Protein AF-A0A972BS10-F1 (afdb_monomer_lite)

Sequence (156 aa):
MSGEKRFRTSLFGYKRQDVYEFIEKLSKDFEEQFKEKDDELALLRNQNQDLKKNLEELKSKLDTLESGRTHIANAIIKAEEQAKNIIEDAMREGEERKKELQRQINELKNKLKMLKNELYELRVEAINTIRRYESQLVELVEEENVDSEQEAAVTK

Radius of gyration: 65.03 Å; chains: 1; bounding box: 104×21×192 Å

Foldseek 3Di:
DDPDDQFDADPPGGDPVSVVVVVVVVVVVVVVVVVVVVVVVVVVVVVVVVVVVVVVVVVVVVVVVVVVVVVVVVVVVVVVVVVVVVVVVVVVVVVVVVVVVVVVVVVVVVVVVVVVVVVVVVVVVVVVVVVVVVVVVVVVVVVVVVVVVVVVVVVD

pLDDT: mean 89.22, std 14.38, range [40.75, 98.19]

Secondary structure (DSSP, 8-state):
---S-SS-EETTEE-HHHHHHHHHHHHHHHHHHHHHHHHHHHHHHHHHHHHHHHHHHHHHHHHHHHHHHHHHHHHHHHHHHHHHHHHHHHHHHHHHHHHHHHHHHHHHHHHHHHHHHHHHHHHHHHHHHHHHHHHHHHHHHHHHHHHHHHHHHHT-

Structure (mmCIF, N/CA/C/O backbone):
data_AF-A0A972BS10-F1
#
_entry.id   AF-A0A972BS10-F1
#
loop_
_atom_site.group_PDB
_atom_site.id
_atom_site.type_symbol
_atom_site.label_atom_id
_atom_site.label_alt_id
_atom_site.label_comp_id
_atom_site.label_asym_id
_atom_site.label_entity_id
_atom_site.label_seq_id
_atom_site.pdbx_PDB_ins_code
_atom_site.Cartn_x
_atom_site.Cartn_y
_atom_site.Cartn_z
_atom_site.occupancy
_atom_site.B_iso_or_equiv
_atom_site.auth_seq_id
_atom_site.auth_comp_id
_atom_site.auth_asym_id
_atom_site.auth_atom_id
_atom_site.pdbx_PDB_model_num
ATOM 1 N N . MET A 1 1 ? -32.207 16.568 68.792 1.00 44.72 1 MET A N 1
ATOM 2 C CA . MET A 1 1 ? -33.310 16.878 69.726 1.00 44.72 1 MET A CA 1
ATOM 3 C C . MET A 1 1 ? -33.806 15.595 70.366 1.00 44.72 1 MET A C 1
ATOM 5 O O . MET A 1 1 ? -33.876 14.603 69.659 1.00 44.72 1 MET A O 1
ATOM 9 N N . SER A 1 2 ? -34.180 15.660 71.647 1.00 48.50 2 SER A N 1
ATOM 10 C CA . SER A 1 2 ? -35.416 15.082 72.212 1.00 48.50 2 SER A CA 1
ATOM 11 C C . SER A 1 2 ? -35.195 14.304 73.512 1.00 48.50 2 SER A C 1
ATOM 13 O O . SER A 1 2 ? -35.078 13.083 73.512 1.00 48.50 2 SER A O 1
ATOM 15 N N . GLY A 1 3 ? -35.245 15.033 74.629 1.00 48.53 3 GLY A N 1
ATOM 16 C CA . GLY A 1 3 ? -35.710 14.512 75.917 1.00 48.53 3 GLY A CA 1
ATOM 17 C C . GLY A 1 3 ? -37.242 14.557 76.039 1.00 48.53 3 GLY A C 1
ATOM 18 O O . GLY A 1 3 ? -37.767 14.674 77.140 1.00 48.53 3 GLY A O 1
ATOM 19 N N . GLU A 1 4 ? -37.973 14.525 74.920 1.00 55.47 4 GLU A N 1
ATOM 20 C CA . GLU A 1 4 ? -39.436 14.485 74.920 1.00 55.47 4 GLU A CA 1
ATOM 21 C C . GLU A 1 4 ? -39.908 13.043 75.106 1.00 55.47 4 GLU A C 1
ATOM 23 O O . GLU A 1 4 ? -39.489 12.136 74.383 1.00 55.47 4 GLU A O 1
ATOM 28 N N . LYS A 1 5 ? -40.781 12.822 76.097 1.00 57.25 5 LYS A N 1
ATOM 29 C CA . LYS A 1 5 ? -41.397 11.517 76.358 1.00 57.25 5 LYS A CA 1
ATOM 30 C C . LYS A 1 5 ? -42.196 11.076 75.125 1.00 57.25 5 LYS A C 1
ATOM 32 O O . LYS A 1 5 ? -43.319 11.521 74.926 1.00 57.25 5 LYS A O 1
ATOM 37 N N . ARG A 1 6 ? -41.618 10.170 74.330 1.00 66.69 6 ARG A N 1
ATOM 38 C CA . ARG A 1 6 ? -42.216 9.575 73.115 1.00 66.69 6 ARG A CA 1
ATOM 39 C C . ARG A 1 6 ? -43.504 8.784 73.388 1.00 66.69 6 ARG A C 1
ATOM 41 O O . ARG A 1 6 ? -44.274 8.549 72.469 1.00 66.69 6 ARG A O 1
ATOM 48 N N . PHE A 1 7 ? -43.731 8.389 74.641 1.00 74.44 7 PHE A N 1
ATOM 49 C CA . PHE A 1 7 ? -44.842 7.539 75.062 1.00 74.44 7 PHE A CA 1
ATOM 50 C C . PHE A 1 7 ? -45.475 8.086 76.345 1.00 74.44 7 PHE A C 1
ATOM 52 O O . PHE A 1 7 ? -44.757 8.462 77.280 1.00 74.44 7 PHE A O 1
ATOM 59 N N . ARG A 1 8 ? -46.810 8.092 76.437 1.00 78.94 8 ARG A N 1
ATOM 60 C CA . ARG A 1 8 ? -47.512 8.400 77.696 1.00 78.94 8 ARG A CA 1
ATOM 61 C C . ARG A 1 8 ? -47.283 7.272 78.710 1.00 78.94 8 ARG A C 1
ATOM 63 O O . ARG A 1 8 ? -47.194 6.108 78.334 1.00 78.94 8 ARG A O 1
ATOM 70 N N . THR A 1 9 ? -47.200 7.597 79.999 1.00 72.94 9 THR A N 1
ATOM 71 C CA . THR A 1 9 ? -47.037 6.620 81.098 1.00 72.94 9 THR A CA 1
ATOM 72 C C . THR A 1 9 ? -48.390 6.201 81.690 1.00 72.94 9 THR A C 1
ATOM 74 O O . THR A 1 9 ? -49.268 7.036 81.883 1.00 72.94 9 THR A O 1
ATOM 77 N N . SER A 1 10 ? -48.542 4.910 81.980 1.00 73.31 10 SER A N 1
ATOM 78 C CA . SER A 1 10 ? -49.644 4.251 82.696 1.00 73.31 10 SER A CA 1
ATOM 79 C C . SER A 1 10 ? -49.183 3.838 84.108 1.00 73.31 10 SER A C 1
ATOM 81 O O . SER A 1 10 ? -47.989 3.895 84.398 1.00 73.31 10 SER A O 1
ATOM 83 N N . LEU A 1 11 ? -50.103 3.381 84.974 1.00 64.75 11 LEU A N 1
ATOM 84 C CA . LEU A 1 11 ? -49.825 2.884 86.341 1.00 64.75 11 LEU A CA 1
ATOM 85 C C . LEU A 1 11 ? -48.719 1.806 86.392 1.00 64.75 11 LEU A C 1
ATOM 87 O O . LEU A 1 11 ? -48.071 1.654 87.420 1.00 64.75 11 LEU A O 1
ATOM 91 N N . PHE A 1 12 ? -48.464 1.115 85.275 1.00 70.94 12 PHE A N 1
ATOM 92 C CA . PHE A 1 12 ? -47.349 0.184 85.089 1.00 70.94 12 PHE A CA 1
ATOM 93 C C . PHE A 1 12 ? -46.703 0.356 83.697 1.00 70.94 12 PHE A C 1
ATOM 95 O O . PHE A 1 12 ? -46.978 -0.409 82.776 1.00 70.94 12 PHE A O 1
ATOM 102 N N . GLY A 1 13 ? -45.843 1.366 83.524 1.00 79.44 13 GLY A N 1
ATOM 103 C CA . GLY A 1 13 ? -45.003 1.523 82.321 1.00 79.44 13 GLY A CA 1
ATOM 104 C C . GLY A 1 13 ? -45.613 2.382 81.205 1.00 79.44 13 GLY A C 1
ATOM 105 O O . GLY A 1 13 ? -46.388 3.294 81.475 1.00 79.44 13 GLY A O 1
ATOM 106 N N . TYR A 1 14 ? -45.232 2.152 79.945 1.00 83.69 14 TYR A N 1
ATOM 107 C CA . TYR A 1 14 ? -45.708 2.948 78.802 1.00 83.69 14 TYR A CA 1
ATOM 108 C C . TYR A 1 14 ? -47.103 2.530 78.325 1.00 83.69 14 TYR A C 1
ATOM 110 O O . TYR A 1 14 ? -47.498 1.366 78.409 1.00 83.69 14 TYR A O 1
ATOM 118 N N . LYS A 1 15 ? -47.866 3.488 77.793 1.00 82.81 15 LYS A N 1
ATOM 119 C CA . LYS A 1 15 ? -49.197 3.251 77.242 1.00 82.81 15 LYS A CA 1
ATOM 120 C C . LYS A 1 15 ? -49.069 2.396 75.983 1.00 82.81 15 LYS A C 1
ATOM 122 O O . LYS A 1 15 ? -48.534 2.835 74.972 1.00 82.81 15 LYS A O 1
ATOM 127 N N . ARG A 1 16 ? -49.609 1.178 76.054 1.00 83.81 16 ARG A N 1
ATOM 128 C CA . ARG A 1 16 ? -49.524 0.147 75.009 1.00 83.81 16 ARG A CA 1
ATOM 129 C C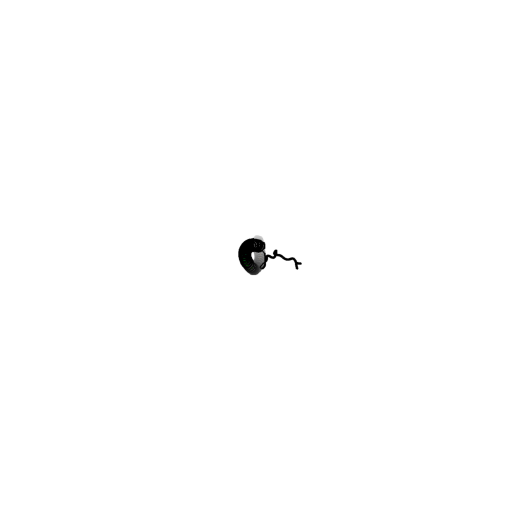 . ARG A 1 16 ? -49.892 0.657 73.608 1.00 83.81 16 ARG A C 1
ATOM 131 O O . ARG A 1 16 ? -49.243 0.283 72.645 1.00 83.81 16 ARG A O 1
ATOM 138 N N . GLN A 1 17 ? -50.898 1.525 73.510 1.00 85.75 17 GLN A N 1
ATOM 139 C CA . GLN A 1 17 ? -51.350 2.097 72.240 1.00 85.75 17 GLN A CA 1
ATOM 140 C C . GLN A 1 17 ? -50.307 3.018 71.590 1.00 85.75 17 GLN A C 1
ATOM 142 O O . GLN A 1 17 ? -50.038 2.869 70.408 1.00 85.75 17 GLN A O 1
ATOM 147 N N . ASP A 1 18 ? -49.646 3.879 72.371 1.00 84.12 18 ASP A N 1
ATOM 148 C CA . ASP A 1 18 ? -48.595 4.774 71.863 1.00 84.12 18 ASP A CA 1
ATOM 149 C C . ASP A 1 18 ? -47.373 3.968 71.377 1.00 84.12 18 ASP A C 1
ATOM 151 O O . ASP A 1 18 ? -46.699 4.346 70.422 1.00 84.12 18 ASP A O 1
ATOM 155 N N . VAL A 1 19 ? -47.093 2.832 72.028 1.00 87.69 19 VAL A N 1
ATOM 156 C CA . VAL A 1 19 ? -46.033 1.902 71.610 1.00 87.69 19 VAL A CA 1
ATOM 157 C C . VAL A 1 19 ? -46.409 1.188 70.310 1.00 87.69 19 VAL A C 1
ATOM 159 O O . VAL A 1 19 ? -45.566 1.085 69.425 1.00 87.69 19 VAL A O 1
ATOM 162 N N . TYR A 1 20 ? -47.659 0.735 70.161 1.00 87.88 20 TYR A N 1
ATOM 163 C CA . TYR A 1 20 ? -48.132 0.133 68.909 1.00 87.88 20 TYR A CA 1
ATOM 164 C C . TYR A 1 20 ? -48.084 1.118 67.740 1.00 87.88 20 TYR A C 1
ATOM 166 O O . TYR A 1 20 ? -47.515 0.776 66.710 1.00 87.88 20 TYR A O 1
ATOM 174 N N . GLU A 1 21 ? -48.594 2.340 67.913 1.00 88.81 21 GLU A N 1
ATOM 175 C CA . GLU A 1 21 ? -48.567 3.381 66.873 1.00 88.81 21 GLU A CA 1
ATOM 176 C C . GLU A 1 21 ? -47.129 3.724 66.451 1.00 88.81 21 GLU A C 1
ATOM 178 O O . GLU A 1 21 ? -46.844 3.926 65.272 1.00 88.81 21 GLU A O 1
ATOM 183 N N . PHE A 1 22 ? -46.191 3.747 67.403 1.00 89.31 22 PHE A N 1
ATOM 184 C CA . PHE A 1 22 ? -44.779 3.956 67.099 1.00 89.31 22 PHE A CA 1
ATOM 185 C C . PHE A 1 22 ? -44.156 2.785 66.335 1.00 89.31 22 PHE A C 1
ATOM 187 O O . PHE A 1 22 ? -43.431 3.022 65.374 1.00 89.31 22 PHE A O 1
ATOM 194 N N . ILE A 1 23 ? -44.425 1.540 66.744 1.00 91.38 23 ILE A N 1
ATOM 195 C CA . ILE A 1 23 ? -43.921 0.347 66.047 1.00 91.38 23 ILE A CA 1
ATOM 196 C C . ILE A 1 23 ? -44.491 0.279 64.628 1.00 91.38 23 ILE A C 1
ATOM 198 O O . ILE A 1 23 ? -43.756 -0.034 63.695 1.00 91.38 23 ILE A O 1
ATOM 202 N N . GLU A 1 24 ? -45.772 0.600 64.453 1.00 92.62 24 GLU A N 1
ATOM 203 C CA . GLU A 1 24 ? -46.430 0.628 63.147 1.00 92.62 24 GLU A CA 1
ATOM 204 C C . GLU A 1 24 ? -45.817 1.702 62.245 1.00 92.62 24 GLU A C 1
ATOM 206 O O . GLU A 1 24 ? -45.415 1.406 61.121 1.00 92.62 24 GLU A O 1
ATOM 211 N N . LYS A 1 25 ? -45.645 2.925 62.761 1.00 93.25 25 LYS A N 1
ATOM 212 C CA . LYS A 1 25 ? -44.979 4.002 62.023 1.00 93.25 25 LYS A CA 1
ATOM 213 C C . LYS A 1 25 ? -43.541 3.636 61.655 1.00 93.25 25 LYS A C 1
ATOM 215 O O . LYS A 1 25 ? -43.149 3.814 60.512 1.00 93.25 25 LYS A O 1
ATOM 220 N N . LEU A 1 26 ? -42.779 3.089 62.599 1.00 92.94 26 LEU A N 1
ATOM 221 C CA . LEU A 1 26 ? -41.398 2.674 62.367 1.00 92.94 26 LEU A CA 1
ATOM 222 C C . LEU A 1 26 ? -41.306 1.555 61.320 1.00 92.94 26 LEU A C 1
ATOM 224 O O . LEU A 1 26 ? -40.411 1.577 60.482 1.00 92.94 26 LEU A O 1
ATOM 228 N N . SER A 1 27 ? -42.233 0.595 61.348 1.00 93.94 27 SER A N 1
ATOM 229 C CA . SER A 1 27 ? -42.291 -0.485 60.355 1.00 93.94 27 SER A CA 1
ATOM 230 C C . SER A 1 27 ? -42.585 0.071 58.965 1.00 93.94 27 SER A C 1
ATOM 232 O O . SER A 1 27 ? -41.908 -0.294 58.010 1.00 93.94 27 SER A O 1
ATOM 234 N N . LYS A 1 28 ? -43.524 1.0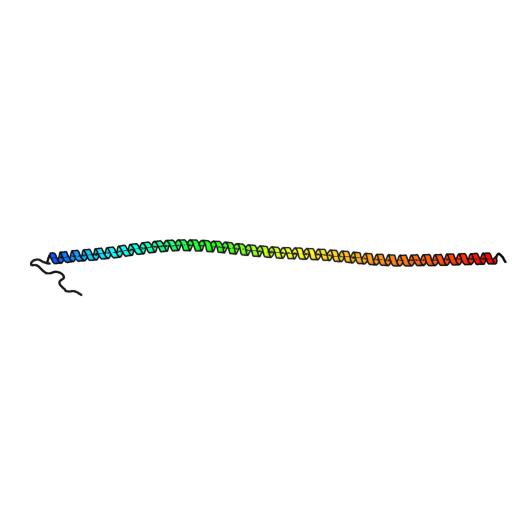18 58.869 1.00 95.62 28 LYS A N 1
ATOM 235 C CA . LYS A 1 28 ? -43.859 1.688 57.613 1.00 95.62 28 LYS A CA 1
ATOM 236 C C . LYS A 1 28 ? -42.697 2.527 57.068 1.00 95.62 28 LYS A C 1
ATOM 238 O O . LYS A 1 28 ? -42.400 2.437 55.883 1.00 95.62 28 LYS A O 1
ATOM 243 N N . ASP A 1 29 ? -42.017 3.284 57.930 1.00 95.50 29 ASP A N 1
ATOM 244 C CA . ASP A 1 29 ? -40.842 4.079 57.550 1.00 95.50 29 ASP A CA 1
ATOM 245 C C . ASP A 1 29 ? -39.713 3.166 57.021 1.00 95.50 29 ASP A C 1
ATOM 247 O O . ASP A 1 29 ? -39.047 3.499 56.041 1.00 95.50 29 ASP A O 1
ATOM 251 N N . PHE A 1 30 ? -39.508 1.987 57.627 1.00 96.25 30 PHE A N 1
ATOM 252 C CA . PHE A 1 30 ? -38.540 1.007 57.126 1.00 96.25 30 PHE A CA 1
ATOM 253 C C . PHE A 1 30 ? -38.970 0.359 55.809 1.00 96.25 30 PHE A C 1
ATOM 255 O O . PHE A 1 30 ? -38.131 0.203 54.927 1.00 96.25 30 PHE A O 1
ATOM 262 N N . GLU A 1 31 ? -40.243 -0.010 55.649 1.00 96.31 31 GLU A N 1
ATOM 263 C CA . GLU A 1 31 ? -40.762 -0.541 54.380 1.00 96.31 31 GLU A CA 1
ATOM 264 C C . GLU A 1 31 ? -40.574 0.456 53.231 1.00 96.31 31 GLU A C 1
ATOM 266 O O . GLU A 1 31 ? -40.162 0.066 52.138 1.00 96.31 31 GLU A O 1
ATOM 271 N N . GLU A 1 32 ? -40.818 1.743 53.484 1.00 96.75 32 GLU A N 1
ATOM 272 C CA . GLU A 1 32 ? -40.609 2.807 52.502 1.00 96.75 32 GLU A CA 1
ATOM 273 C C . GLU A 1 32 ? -39.123 2.953 52.144 1.00 96.75 32 GLU A C 1
ATOM 275 O O . GLU A 1 32 ? -38.777 2.939 50.963 1.00 96.75 32 GLU A O 1
ATOM 280 N N . GLN A 1 33 ? -38.227 2.957 53.138 1.00 96.69 33 GLN A N 1
ATOM 281 C CA . GLN A 1 33 ? -36.778 2.979 52.897 1.00 96.69 33 GLN A CA 1
ATOM 282 C C . GLN A 1 33 ? -36.278 1.749 52.131 1.00 96.69 33 GLN A C 1
ATOM 284 O O . GLN A 1 33 ? -35.431 1.881 51.247 1.00 96.69 33 GLN A O 1
ATOM 289 N N . PHE A 1 34 ? -36.774 0.550 52.453 1.00 96.75 34 PHE A N 1
ATOM 290 C CA . PHE A 1 34 ? -36.412 -0.663 51.718 1.00 96.75 34 PHE A CA 1
ATOM 291 C C . PHE A 1 34 ? -36.851 -0.569 50.262 1.00 96.75 34 PHE A C 1
ATOM 293 O O . PHE A 1 34 ? -36.057 -0.863 49.371 1.00 96.75 34 PHE A O 1
ATOM 300 N N . LYS A 1 35 ? -38.070 -0.085 50.018 1.00 97.31 35 LYS A N 1
ATOM 301 C CA . LYS A 1 35 ? -38.590 0.088 48.665 1.00 97.31 35 LYS A CA 1
ATOM 302 C C . LYS A 1 35 ? -37.777 1.100 47.857 1.00 97.31 35 LYS A C 1
ATOM 304 O O . LYS A 1 35 ? -37.389 0.795 46.735 1.00 97.31 35 LYS A O 1
ATOM 309 N N . GLU A 1 36 ? -37.456 2.260 48.431 1.00 97.56 36 GLU A N 1
ATOM 310 C CA . GLU A 1 36 ? -36.597 3.257 47.774 1.00 97.56 36 GLU A CA 1
ATOM 311 C C . GLU A 1 36 ? -35.225 2.676 47.411 1.00 97.56 36 GLU A C 1
ATOM 313 O O . GLU A 1 36 ? -34.704 2.916 46.319 1.00 97.56 36 GLU A O 1
ATOM 318 N N . LYS A 1 37 ? -34.638 1.884 48.315 1.00 97.44 37 LYS A N 1
ATOM 319 C CA . LYS A 1 37 ? -33.341 1.240 48.085 1.00 97.44 37 LYS A CA 1
ATOM 320 C C . LYS A 1 37 ? -33.410 0.149 47.024 1.00 97.44 37 LYS A C 1
ATOM 322 O O . LYS A 1 37 ? -32.470 0.037 46.239 1.00 97.44 37 LYS A O 1
ATOM 327 N N . ASP A 1 38 ? -34.490 -0.623 46.975 1.00 97.81 38 ASP A N 1
ATOM 328 C CA . ASP A 1 38 ? -34.713 -1.632 45.938 1.00 97.81 38 ASP A CA 1
ATOM 329 C C . ASP A 1 38 ? -34.899 -0.993 44.555 1.00 97.81 38 ASP A C 1
ATOM 331 O O . ASP A 1 38 ? -34.309 -1.467 43.578 1.00 97.81 38 ASP A O 1
ATOM 335 N N . ASP A 1 39 ? -35.631 0.121 44.474 1.00 97.75 39 ASP A N 1
ATOM 336 C CA . ASP A 1 39 ? -35.806 0.893 43.241 1.00 97.75 39 ASP A CA 1
ATOM 337 C C . ASP A 1 39 ? -34.464 1.491 42.763 1.00 97.75 39 ASP A C 1
ATOM 339 O O . ASP A 1 39 ? -34.110 1.385 41.582 1.00 97.75 39 ASP A O 1
ATOM 343 N N . GLU A 1 40 ? -33.662 2.046 43.681 1.00 97.94 40 GLU A N 1
ATOM 344 C CA . GLU A 1 40 ? -32.304 2.535 43.396 1.00 97.94 40 GLU A CA 1
ATOM 345 C C . GLU A 1 40 ? -31.391 1.399 42.896 1.00 97.94 40 GLU A C 1
ATOM 347 O O . GLU A 1 40 ? -30.684 1.545 41.894 1.00 97.94 40 GLU A O 1
ATOM 352 N N . LEU A 1 41 ? -31.442 0.230 43.543 1.00 97.88 41 LEU A N 1
ATOM 353 C CA . LEU A 1 41 ? -30.700 -0.968 43.137 1.00 97.88 41 LEU A CA 1
ATOM 354 C C . LEU A 1 41 ? -31.094 -1.446 41.740 1.00 97.88 41 LEU A C 1
ATOM 356 O O . LEU A 1 41 ? -30.222 -1.839 40.959 1.00 97.88 41 LEU A O 1
ATOM 360 N N . ALA A 1 42 ? -32.387 -1.434 41.415 1.00 97.88 42 ALA A N 1
ATOM 361 C CA . ALA A 1 42 ? -32.879 -1.806 40.095 1.00 97.88 42 ALA A CA 1
ATOM 362 C C . ALA A 1 42 ? -32.368 -0.837 39.017 1.00 97.88 42 ALA A C 1
ATOM 364 O O . ALA A 1 42 ? -31.855 -1.280 37.985 1.00 97.88 42 ALA A O 1
ATOM 365 N N . LEU A 1 43 ? -32.419 0.472 39.282 1.00 98.19 43 LEU A N 1
ATOM 366 C CA . LEU A 1 43 ? -31.897 1.493 38.374 1.00 98.19 43 LEU A CA 1
ATOM 367 C C . LEU A 1 43 ? -30.393 1.318 38.128 1.00 98.19 43 LEU A C 1
ATOM 369 O O . LEU A 1 43 ? -29.954 1.283 36.977 1.00 98.19 43 LEU A O 1
ATOM 373 N N . LEU A 1 44 ? -29.609 1.157 39.197 1.00 97.94 44 LEU A N 1
ATOM 374 C CA . LEU A 1 44 ? -28.160 0.970 39.102 1.00 97.94 44 LEU A CA 1
ATOM 375 C C . LEU A 1 44 ? -27.794 -0.311 38.347 1.00 97.94 44 LEU A C 1
ATOM 377 O O . LEU A 1 44 ? -26.838 -0.316 37.571 1.00 97.94 44 LEU A O 1
ATOM 381 N N . ARG A 1 45 ? -28.554 -1.399 38.530 1.00 98.00 45 ARG A N 1
ATOM 382 C CA . ARG A 1 45 ? -28.356 -2.646 37.773 1.00 98.00 45 ARG A CA 1
ATOM 383 C C . ARG A 1 45 ? -28.585 -2.444 36.279 1.00 98.00 45 ARG A C 1
ATOM 385 O O . ARG A 1 45 ? -27.744 -2.889 35.497 1.00 98.00 45 ARG A O 1
ATOM 392 N N . ASN A 1 46 ? -29.652 -1.743 35.899 1.00 97.81 46 ASN A N 1
ATOM 393 C CA . ASN A 1 46 ? -29.940 -1.437 34.496 1.00 97.81 46 ASN A CA 1
ATOM 394 C C . ASN A 1 46 ? -28.834 -0.569 33.881 1.00 97.81 46 ASN A C 1
ATOM 396 O O . ASN A 1 46 ? -28.268 -0.927 32.852 1.00 97.81 46 ASN A O 1
ATOM 400 N N . GLN A 1 47 ? -28.426 0.502 34.569 1.00 98.06 47 GLN A N 1
ATOM 401 C CA . GLN A 1 47 ? -27.316 1.350 34.119 1.00 98.06 47 GLN A CA 1
ATOM 402 C C . GLN A 1 47 ? -26.009 0.561 33.965 1.00 98.06 47 GLN A C 1
ATOM 404 O O . GLN A 1 47 ? -25.265 0.761 33.007 1.00 98.06 47 GLN A O 1
ATOM 409 N N . ASN A 1 48 ? -25.718 -0.362 34.886 1.00 97.75 48 ASN A N 1
ATOM 410 C CA . ASN A 1 48 ? -24.525 -1.202 34.806 1.00 97.75 48 ASN A CA 1
ATOM 411 C C . ASN A 1 48 ? -24.566 -2.142 33.591 1.00 97.75 48 ASN A C 1
ATOM 413 O O . ASN A 1 48 ? -23.540 -2.347 32.941 1.00 97.75 48 ASN A O 1
ATOM 417 N N . GLN A 1 49 ? -25.737 -2.699 33.271 1.00 98.12 49 GLN A N 1
ATOM 418 C CA . GLN A 1 49 ? -25.926 -3.520 32.075 1.00 98.12 49 GLN A CA 1
ATOM 419 C C . GLN A 1 49 ? -25.732 -2.705 30.792 1.00 98.12 49 GLN A C 1
ATOM 421 O O . GLN A 1 49 ? -24.974 -3.133 29.920 1.00 98.12 49 GLN A O 1
ATOM 426 N N . ASP A 1 50 ? -26.324 -1.514 30.706 1.00 98.06 50 ASP A N 1
ATOM 427 C CA . ASP A 1 50 ? -26.172 -0.631 29.545 1.00 98.06 50 ASP A CA 1
ATOM 428 C C . ASP A 1 50 ? -24.713 -0.205 29.342 1.00 98.06 50 ASP A C 1
ATOM 430 O O . ASP A 1 50 ? -24.186 -0.250 28.229 1.00 98.06 50 ASP A O 1
ATOM 434 N N . LEU A 1 51 ? -24.015 0.147 30.428 1.00 98.06 51 LEU A N 1
ATOM 435 C CA . LEU A 1 51 ? -22.595 0.494 30.380 1.00 98.06 51 LEU A CA 1
ATOM 436 C C . LEU A 1 51 ? -21.730 -0.674 29.901 1.00 98.06 51 LEU A C 1
ATOM 438 O O . LEU A 1 51 ? -20.818 -0.462 29.102 1.00 98.06 51 LEU A O 1
ATOM 442 N N . LYS A 1 52 ? -22.013 -1.903 30.347 1.00 98.12 52 LYS A N 1
ATOM 443 C CA . LYS A 1 52 ? -21.301 -3.101 29.875 1.00 98.12 52 LYS A CA 1
ATOM 444 C C . LYS A 1 52 ? -21.510 -3.326 28.384 1.00 98.12 52 LYS A C 1
ATOM 446 O O . LYS A 1 52 ? -20.531 -3.536 27.673 1.00 98.12 52 LYS A O 1
ATOM 451 N N . LYS A 1 53 ? -22.751 -3.205 27.910 1.00 98.06 53 LYS A N 1
ATOM 452 C CA . LYS A 1 53 ? -23.072 -3.335 26.486 1.00 98.06 53 LYS A CA 1
ATOM 453 C C . LYS A 1 53 ? -22.341 -2.283 25.648 1.00 98.06 53 LYS A C 1
ATOM 455 O O . LYS A 1 53 ? -21.686 -2.623 24.668 1.00 98.06 53 LYS A O 1
ATOM 460 N N . ASN A 1 54 ? -22.378 -1.020 26.070 1.00 98.12 54 ASN A N 1
ATOM 461 C CA . ASN A 1 54 ? -21.674 0.064 25.381 1.00 98.12 54 ASN A CA 1
ATOM 462 C C . ASN A 1 54 ? -20.157 -0.165 25.347 1.00 98.12 54 ASN A C 1
ATOM 464 O O . ASN A 1 54 ? -19.503 0.120 24.346 1.00 98.12 54 ASN A O 1
ATOM 468 N N . LEU A 1 55 ? -19.589 -0.692 26.433 1.00 98.19 55 LEU A N 1
ATOM 469 C CA . LEU A 1 55 ? -18.169 -1.011 26.519 1.00 98.19 55 LEU A CA 1
ATOM 470 C C . LEU A 1 55 ? -17.789 -2.134 25.543 1.00 98.19 55 LEU A C 1
ATOM 472 O O . LEU A 1 55 ? -16.775 -2.019 24.857 1.00 98.19 55 LEU A O 1
ATOM 476 N N . GLU A 1 56 ? -18.597 -3.189 25.444 1.00 97.94 56 GLU A N 1
ATOM 477 C CA . GLU A 1 56 ? -18.394 -4.270 24.471 1.00 97.94 56 GLU A CA 1
ATOM 478 C C . GLU A 1 56 ? -18.496 -3.768 23.024 1.00 97.94 56 GLU A C 1
ATOM 480 O O . GLU A 1 56 ? -17.621 -4.067 22.209 1.00 97.94 56 GLU A O 1
ATOM 485 N N . GLU A 1 57 ? -19.493 -2.937 22.711 1.00 98.12 57 GLU A N 1
ATOM 486 C CA . GLU A 1 57 ? -19.627 -2.325 21.384 1.00 98.12 57 GLU A CA 1
ATOM 487 C C . GLU A 1 57 ? -18.426 -1.437 21.030 1.00 98.12 57 GLU A C 1
ATOM 489 O O . GLU A 1 57 ? -17.920 -1.487 19.907 1.00 98.12 57 GLU A O 1
ATOM 494 N N . LEU A 1 58 ? -17.947 -0.626 21.978 1.00 98.00 58 LEU A N 1
ATOM 495 C CA . LEU A 1 58 ? -16.780 0.234 21.776 1.00 98.00 58 LEU A CA 1
ATOM 496 C C . LEU A 1 58 ? -15.497 -0.575 21.581 1.00 98.00 58 LEU A C 1
ATOM 498 O O . LEU A 1 58 ? -14.703 -0.228 20.708 1.00 98.00 58 LEU A O 1
ATOM 502 N N . LYS A 1 59 ? -15.310 -1.662 22.337 1.00 98.12 59 LYS A N 1
ATOM 503 C CA . LYS A 1 59 ? -14.184 -2.586 22.136 1.00 98.12 59 LYS A CA 1
ATOM 504 C C . LYS A 1 59 ? -14.220 -3.215 20.750 1.00 98.12 59 LYS A C 1
ATOM 506 O O . LYS A 1 59 ? -13.226 -3.156 20.041 1.00 98.12 59 LYS A O 1
ATOM 511 N N . SER A 1 60 ? -15.378 -3.718 20.324 1.00 97.94 60 SER A N 1
ATOM 512 C CA . SER A 1 60 ? -15.527 -4.291 18.984 1.00 97.94 60 SER A CA 1
ATOM 513 C C . SER A 1 60 ? -15.201 -3.270 17.887 1.00 97.94 60 SER A C 1
ATOM 515 O O . SER A 1 60 ? -14.460 -3.576 16.953 1.00 97.94 60 SER A O 1
ATOM 517 N N . LYS A 1 61 ? -15.682 -2.026 18.019 1.00 97.88 61 LYS A N 1
ATOM 518 C CA . LYS A 1 61 ? -15.340 -0.943 17.084 1.00 97.88 61 LYS A CA 1
ATOM 519 C C . LYS A 1 61 ? -13.840 -0.644 17.079 1.00 97.88 61 LYS A C 1
ATOM 521 O O . LYS A 1 61 ? -13.271 -0.477 16.001 1.00 97.88 61 LYS A O 1
ATOM 526 N N . LEU A 1 62 ? -13.200 -0.600 18.246 1.00 97.62 62 LEU A N 1
ATOM 527 C CA . LEU A 1 62 ? -11.758 -0.381 18.352 1.00 97.62 62 LEU A CA 1
ATOM 528 C C . LEU A 1 62 ? -10.974 -1.483 17.629 1.00 97.62 62 LEU A C 1
ATOM 530 O O . LEU A 1 62 ? -10.142 -1.162 16.785 1.00 97.62 62 LEU A O 1
ATOM 534 N N . ASP A 1 63 ? -11.313 -2.750 17.862 1.00 97.31 63 ASP A N 1
ATOM 535 C CA . ASP A 1 63 ? -10.652 -3.890 17.216 1.00 97.31 63 ASP A CA 1
ATOM 536 C C . ASP A 1 63 ? -10.783 -3.821 15.685 1.00 97.31 63 ASP A C 1
ATOM 538 O O . ASP A 1 63 ? -9.814 -4.034 14.949 1.00 97.31 63 ASP A O 1
ATOM 542 N N . THR A 1 64 ? -11.967 -3.456 15.174 1.00 97.06 64 THR A N 1
ATOM 543 C CA . THR A 1 64 ? -12.167 -3.282 13.723 1.00 97.06 64 THR A CA 1
ATOM 544 C C . THR A 1 64 ? -11.342 -2.129 13.150 1.00 97.06 64 THR A C 1
ATOM 546 O O . THR A 1 64 ? -10.790 -2.255 12.054 1.00 97.06 64 THR A O 1
ATOM 549 N N . LEU A 1 65 ? -11.209 -1.021 13.886 1.00 96.88 65 LEU A N 1
ATOM 550 C CA . LEU A 1 65 ? -10.392 0.122 13.478 1.00 96.88 65 LEU A CA 1
ATOM 551 C C . LEU A 1 65 ? -8.900 -0.221 13.484 1.00 96.88 65 LEU A C 1
ATOM 553 O O . LEU A 1 65 ? -8.187 0.142 12.549 1.00 96.88 65 LEU A O 1
ATOM 557 N N . GLU A 1 66 ? -8.419 -0.939 14.498 1.00 96.69 66 GLU A N 1
ATOM 558 C CA . GLU A 1 66 ? -7.024 -1.378 14.587 1.00 96.69 66 GLU A CA 1
ATOM 559 C C . GLU A 1 66 ? -6.664 -2.382 13.484 1.00 96.69 66 GLU A C 1
ATOM 561 O O . GLU A 1 66 ? -5.615 -2.256 12.837 1.00 96.69 66 GLU A O 1
ATOM 566 N N . SER A 1 67 ? -7.564 -3.326 13.200 1.00 96.06 67 SER A N 1
ATOM 567 C CA . SER A 1 67 ? -7.430 -4.245 12.067 1.00 96.06 67 SER A CA 1
ATOM 568 C C . SER A 1 67 ? -7.381 -3.482 10.736 1.00 96.06 67 SER A C 1
ATOM 570 O O . SER A 1 67 ? -6.449 -3.663 9.945 1.00 96.06 67 SER A O 1
ATOM 572 N N . GLY A 1 68 ? -8.314 -2.546 10.526 1.00 95.94 68 GLY A N 1
ATOM 573 C CA . GLY A 1 68 ? -8.351 -1.698 9.335 1.00 95.94 68 GLY A CA 1
ATOM 574 C C . GLY A 1 68 ? -7.080 -0.865 9.164 1.00 95.94 68 GLY A C 1
ATOM 575 O O . GLY A 1 68 ? -6.506 -0.822 8.075 1.00 95.94 68 GLY A O 1
ATOM 576 N N . ARG A 1 69 ? -6.572 -0.270 10.248 1.00 96.38 69 ARG A N 1
ATOM 577 C CA . ARG A 1 69 ? -5.314 0.488 10.245 1.00 96.38 69 ARG A CA 1
ATOM 578 C C . ARG A 1 69 ? -4.131 -0.383 9.825 1.00 96.38 69 ARG A C 1
ATOM 580 O O . ARG A 1 69 ? -3.317 0.053 9.014 1.00 96.38 69 ARG A O 1
ATOM 587 N N . THR A 1 70 ? -4.053 -1.610 10.336 1.00 96.44 70 THR A N 1
ATOM 588 C CA . THR A 1 70 ? -3.000 -2.570 9.970 1.00 96.44 70 THR A CA 1
ATOM 589 C C . THR A 1 70 ? -3.064 -2.938 8.488 1.00 96.44 70 THR A C 1
ATOM 591 O O . THR A 1 70 ? -2.042 -2.963 7.804 1.00 96.44 70 THR A O 1
ATOM 594 N N . HIS A 1 71 ? -4.263 -3.184 7.957 1.00 96.94 71 HIS A N 1
ATOM 595 C CA . HIS A 1 71 ? -4.449 -3.472 6.535 1.00 96.94 71 HIS A CA 1
ATOM 596 C C . HIS A 1 71 ? -4.059 -2.300 5.636 1.00 96.94 71 HIS A C 1
ATOM 598 O O . HIS A 1 71 ? -3.355 -2.509 4.648 1.00 96.94 71 HIS A O 1
ATOM 604 N N . ILE A 1 72 ? -4.451 -1.077 5.999 1.00 96.25 72 ILE A N 1
ATOM 605 C CA . ILE A 1 72 ? -4.074 0.134 5.261 1.00 96.25 72 ILE A CA 1
ATOM 606 C C . ILE A 1 72 ? -2.555 0.318 5.279 1.00 96.25 72 ILE A C 1
ATOM 608 O O . ILE A 1 72 ? -1.962 0.535 4.227 1.00 96.25 72 ILE A O 1
ATOM 612 N N . ALA A 1 73 ? -1.910 0.172 6.440 1.00 96.88 73 ALA A N 1
ATOM 613 C CA . ALA A 1 73 ? -0.456 0.280 6.548 1.00 96.88 73 ALA A CA 1
ATOM 614 C C . ALA A 1 73 ? 0.258 -0.739 5.643 1.00 96.88 73 ALA A C 1
ATOM 616 O O . ALA A 1 73 ? 1.141 -0.369 4.873 1.00 96.88 73 ALA A O 1
ATOM 617 N N . ASN A 1 74 ? -0.182 -1.999 5.659 1.00 96.94 74 ASN A N 1
ATOM 618 C CA . ASN A 1 74 ? 0.374 -3.041 4.795 1.00 96.94 74 ASN A CA 1
ATOM 619 C C . ASN A 1 74 ? 0.149 -2.757 3.303 1.00 96.94 74 ASN A C 1
ATOM 621 O O . ASN A 1 74 ? 1.020 -3.052 2.486 1.00 96.94 74 ASN A O 1
ATOM 625 N N . ALA A 1 75 ? -1.009 -2.206 2.933 1.00 97.69 75 ALA A N 1
ATOM 626 C CA . ALA A 1 75 ? -1.292 -1.821 1.554 1.00 97.69 75 ALA A CA 1
ATOM 627 C C . ALA A 1 75 ? -0.379 -0.678 1.086 1.00 97.69 75 ALA A C 1
ATOM 629 O O . ALA A 1 75 ? 0.147 -0.746 -0.021 1.00 97.69 75 ALA A O 1
ATOM 630 N N . ILE A 1 76 ? -0.147 0.327 1.938 1.00 97.31 76 ILE A N 1
ATOM 631 C CA . ILE A 1 76 ? 0.751 1.452 1.644 1.00 97.31 76 ILE A CA 1
ATOM 632 C C . ILE A 1 76 ? 2.187 0.959 1.449 1.00 97.31 76 ILE A C 1
ATOM 634 O O . ILE A 1 76 ? 2.796 1.293 0.438 1.00 97.31 76 ILE A O 1
ATOM 638 N N . ILE A 1 77 ? 2.695 0.114 2.353 1.00 97.50 77 ILE A N 1
ATOM 639 C CA . ILE A 1 77 ? 4.053 -0.447 2.248 1.00 97.50 77 ILE A CA 1
ATOM 640 C C . ILE A 1 77 ? 4.220 -1.205 0.927 1.00 97.50 77 ILE A C 1
ATOM 642 O O . ILE A 1 77 ? 5.161 -0.954 0.179 1.00 97.50 77 ILE A O 1
ATOM 646 N N . LYS A 1 78 ? 3.268 -2.084 0.587 1.00 97.81 78 LYS A N 1
ATOM 647 C CA . LYS A 1 78 ? 3.313 -2.835 -0.676 1.00 97.81 78 LYS A CA 1
ATOM 648 C C . LYS A 1 78 ? 3.251 -1.925 -1.899 1.00 97.81 78 LYS A C 1
ATOM 650 O O . LYS A 1 78 ? 3.938 -2.189 -2.881 1.00 97.81 78 LYS A O 1
ATOM 655 N N . ALA A 1 79 ? 2.426 -0.882 -1.860 1.00 97.62 79 ALA A N 1
ATOM 656 C CA . ALA A 1 79 ? 2.324 0.073 -2.956 1.00 97.62 79 ALA A CA 1
ATOM 657 C C . ALA A 1 79 ? 3.639 0.843 -3.153 1.00 97.62 79 ALA A C 1
ATOM 659 O O . ALA A 1 79 ? 4.067 1.029 -4.289 1.00 97.62 79 ALA A O 1
ATOM 660 N N . GLU A 1 80 ? 4.301 1.243 -2.065 1.00 97.44 80 GLU A N 1
ATOM 661 C CA . GLU A 1 80 ? 5.596 1.924 -2.110 1.00 97.44 80 GLU A CA 1
ATOM 662 C C . GLU A 1 80 ? 6.701 1.014 -2.665 1.00 97.44 80 GLU A C 1
ATOM 664 O O . GLU A 1 80 ? 7.433 1.413 -3.573 1.00 97.44 80 GLU A O 1
ATOM 669 N N . GLU A 1 81 ? 6.777 -0.235 -2.196 1.00 97.62 81 GLU A N 1
ATOM 670 C CA . GLU A 1 81 ? 7.718 -1.233 -2.716 1.00 97.62 81 GLU A CA 1
ATOM 671 C C . GLU A 1 81 ? 7.500 -1.496 -4.213 1.00 97.62 81 GLU A C 1
ATOM 673 O O . GLU A 1 81 ? 8.452 -1.507 -4.994 1.00 97.62 81 GLU A O 1
ATOM 678 N N . GLN A 1 82 ? 6.245 -1.662 -4.641 1.00 98.00 82 GLN A N 1
ATOM 679 C CA . GLN A 1 82 ? 5.914 -1.857 -6.053 1.00 98.00 82 GLN A CA 1
ATOM 680 C C . GLN A 1 82 ? 6.263 -0.633 -6.899 1.00 98.00 82 GLN A C 1
ATOM 682 O O . GLN A 1 82 ? 6.834 -0.787 -7.978 1.00 98.00 82 GLN A O 1
ATOM 687 N N . ALA A 1 83 ? 5.961 0.574 -6.419 1.00 97.62 83 ALA A N 1
ATOM 688 C CA . ALA A 1 83 ? 6.304 1.806 -7.118 1.00 97.62 83 ALA A CA 1
ATOM 689 C C . ALA A 1 83 ? 7.821 1.938 -7.299 1.00 97.62 83 ALA A C 1
ATOM 691 O O . ALA A 1 83 ? 8.284 2.258 -8.394 1.00 97.62 83 ALA A O 1
ATOM 692 N N . LYS A 1 84 ? 8.599 1.627 -6.256 1.00 97.69 84 LYS A N 1
ATOM 693 C CA . LYS A 1 84 ? 10.061 1.625 -6.323 1.00 97.69 84 LYS A CA 1
ATOM 694 C C . LYS A 1 84 ? 10.579 0.623 -7.356 1.00 97.69 84 LYS A C 1
ATOM 696 O O . LYS A 1 84 ? 11.388 1.005 -8.198 1.00 97.69 84 LYS A O 1
ATOM 701 N N . ASN A 1 85 ? 10.062 -0.605 -7.350 1.00 98.06 85 ASN A N 1
ATOM 702 C CA . ASN A 1 85 ? 10.448 -1.628 -8.324 1.00 98.06 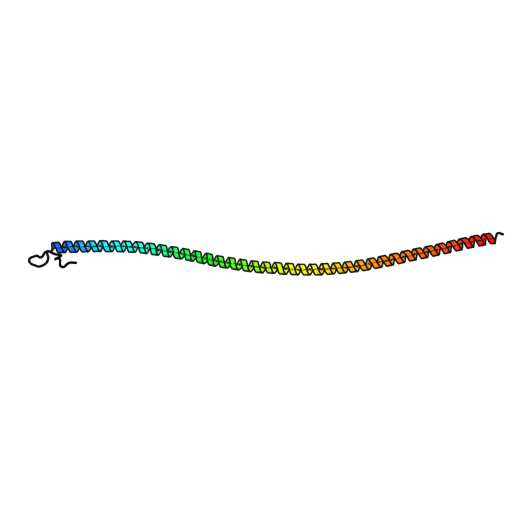85 ASN A CA 1
ATOM 703 C C . ASN A 1 85 ? 10.135 -1.195 -9.763 1.00 98.06 85 ASN A C 1
ATOM 705 O O . ASN A 1 85 ? 10.984 -1.323 -10.637 1.00 98.06 85 ASN A O 1
ATOM 709 N N . ILE A 1 86 ? 8.954 -0.615 -10.009 1.00 97.94 86 ILE A N 1
ATOM 710 C CA . ILE A 1 86 ? 8.572 -0.115 -11.341 1.00 97.94 86 ILE A CA 1
ATOM 711 C C . ILE A 1 86 ? 9.537 0.977 -11.816 1.00 97.94 86 ILE A C 1
ATOM 713 O O . ILE A 1 86 ? 9.941 0.979 -12.978 1.00 97.94 86 ILE A O 1
ATOM 717 N N . ILE A 1 87 ? 9.911 1.906 -10.933 1.00 97.62 87 ILE A N 1
ATOM 718 C CA . ILE A 1 87 ? 10.851 2.982 -11.264 1.00 97.62 87 ILE A CA 1
ATOM 719 C C . ILE A 1 87 ? 12.234 2.406 -11.578 1.00 97.62 87 ILE A C 1
ATOM 721 O O . ILE A 1 87 ? 12.824 2.767 -12.595 1.00 97.62 87 ILE A O 1
ATOM 725 N N . GLU A 1 88 ? 12.741 1.498 -10.744 1.00 97.56 88 GLU A N 1
ATOM 726 C CA . GLU A 1 88 ? 14.042 0.854 -10.955 1.00 97.56 88 GLU A CA 1
ATOM 727 C C . GLU A 1 88 ? 14.077 0.044 -12.261 1.00 97.56 88 GLU A C 1
ATOM 729 O O . GLU A 1 88 ? 15.040 0.144 -13.028 1.00 97.56 88 GLU A O 1
ATOM 734 N N . ASP A 1 89 ? 13.008 -0.692 -12.566 1.00 97.50 89 ASP A N 1
ATOM 735 C CA . ASP A 1 89 ? 12.862 -1.454 -13.808 1.00 97.50 89 ASP A CA 1
ATOM 736 C C . ASP A 1 89 ? 12.824 -0.538 -15.031 1.00 97.50 89 ASP A C 1
ATOM 738 O O . ASP A 1 89 ? 13.569 -0.757 -15.988 1.00 97.50 89 ASP A O 1
ATOM 742 N N . ALA A 1 90 ? 12.023 0.529 -14.984 1.00 97.62 90 ALA A N 1
ATOM 743 C CA . ALA A 1 90 ? 11.923 1.496 -16.071 1.00 97.62 90 ALA A CA 1
ATOM 744 C C . ALA A 1 90 ? 13.254 2.226 -16.317 1.00 97.62 90 ALA A C 1
ATOM 746 O O . ALA A 1 90 ? 13.646 2.439 -17.467 1.00 97.62 90 ALA A O 1
ATOM 747 N N . MET A 1 91 ? 13.976 2.589 -15.251 1.00 97.56 91 MET A N 1
ATOM 748 C CA . MET A 1 91 ? 15.299 3.207 -15.360 1.00 97.56 91 MET A CA 1
ATOM 749 C C . MET A 1 91 ? 16.312 2.255 -15.997 1.00 97.56 91 MET A C 1
ATOM 751 O O . MET A 1 91 ? 17.049 2.653 -16.901 1.00 97.56 91 MET A O 1
ATOM 755 N N . ARG A 1 92 ? 16.337 0.995 -15.554 1.00 97.88 92 ARG A N 1
ATOM 756 C CA . ARG A 1 92 ? 17.226 -0.035 -16.100 1.00 97.88 92 ARG A CA 1
ATOM 757 C C . ARG A 1 92 ? 16.941 -0.302 -17.575 1.00 97.88 92 ARG A C 1
ATOM 759 O O . ARG A 1 92 ? 17.863 -0.242 -18.385 1.00 97.88 92 ARG A O 1
ATOM 766 N N . GLU A 1 93 ? 15.678 -0.520 -17.932 1.00 97.62 93 GLU A N 1
ATOM 767 C CA . GLU A 1 93 ? 15.266 -0.750 -19.320 1.00 97.62 93 GLU A CA 1
ATOM 768 C C . GLU A 1 93 ? 15.573 0.472 -20.205 1.00 97.62 93 GLU A C 1
ATOM 770 O O . GLU A 1 93 ? 16.040 0.337 -21.339 1.00 97.62 93 GLU A O 1
ATOM 775 N N . GLY A 1 94 ? 15.366 1.684 -19.682 1.00 97.88 94 GLY A N 1
ATOM 776 C CA . GLY A 1 94 ? 15.723 2.928 -20.361 1.00 97.88 94 GLY A CA 1
ATOM 777 C C . GLY A 1 94 ? 17.222 3.036 -20.651 1.00 97.88 94 GLY A C 1
ATOM 778 O O . GLY A 1 94 ? 17.613 3.379 -21.770 1.00 97.88 94 GLY A O 1
ATOM 779 N N . GLU A 1 95 ? 18.069 2.702 -19.677 1.00 97.75 95 GLU A N 1
ATOM 780 C CA . GLU A 1 95 ? 19.525 2.747 -19.832 1.00 97.75 95 GLU A CA 1
ATOM 781 C C . GLU A 1 95 ? 20.029 1.674 -20.814 1.00 97.75 95 GLU A C 1
ATOM 783 O O . GLU A 1 95 ? 20.917 1.941 -21.628 1.00 97.75 95 GLU A O 1
ATOM 788 N N . GLU A 1 96 ? 19.438 0.477 -20.800 1.00 97.75 96 GLU A N 1
ATOM 789 C CA . GLU A 1 96 ? 19.730 -0.584 -21.771 1.00 97.75 96 GLU A CA 1
ATOM 790 C C . GLU A 1 96 ? 19.347 -0.172 -23.196 1.00 97.75 96 GLU A C 1
ATOM 792 O O . GLU A 1 96 ? 20.179 -0.243 -24.107 1.00 97.75 96 GLU A O 1
ATOM 797 N N . ARG A 1 97 ? 18.130 0.352 -23.393 1.00 96.81 97 ARG A N 1
ATOM 798 C CA . ARG A 1 97 ? 17.683 0.871 -24.697 1.00 96.81 97 ARG A CA 1
ATOM 799 C C . ARG A 1 97 ? 18.581 1.995 -25.200 1.00 96.81 97 ARG A C 1
ATOM 801 O O . ARG A 1 97 ? 18.931 2.022 -26.378 1.00 96.81 97 ARG A O 1
ATOM 808 N N . LYS A 1 98 ? 18.988 2.910 -24.319 1.00 97.56 98 LYS A N 1
ATOM 809 C CA . LYS A 1 98 ? 19.908 4.004 -24.655 1.00 97.56 98 LYS A CA 1
ATOM 810 C C . LYS A 1 98 ? 21.263 3.476 -25.125 1.00 97.56 98 LYS A C 1
ATOM 812 O O . LYS A 1 98 ? 21.782 3.959 -26.131 1.00 97.56 98 LYS A O 1
ATOM 817 N N . LYS A 1 99 ? 21.830 2.483 -24.433 1.00 97.75 99 LYS A N 1
ATOM 818 C CA . LYS A 1 99 ? 23.089 1.837 -24.840 1.00 97.75 99 LYS A CA 1
ATOM 819 C C . LYS A 1 99 ? 22.962 1.166 -26.205 1.00 97.75 99 LYS A C 1
ATOM 821 O O . LYS A 1 99 ? 23.842 1.344 -27.046 1.00 97.75 99 LYS A O 1
ATOM 826 N N . GLU A 1 100 ? 21.866 0.453 -26.442 1.00 97.75 100 GLU A N 1
ATOM 827 C CA . GLU A 1 100 ? 21.624 -0.215 -27.722 1.00 97.75 100 GLU A CA 1
ATOM 828 C C . GLU A 1 100 ? 21.472 0.790 -28.872 1.00 97.75 100 GLU A C 1
ATOM 830 O O . GLU A 1 100 ? 22.137 0.660 -29.900 1.00 97.75 100 GLU A O 1
ATOM 835 N N . LEU A 1 101 ? 20.696 1.860 -28.679 1.00 97.56 101 LEU A N 1
ATOM 836 C CA . LEU A 1 101 ? 20.582 2.940 -29.664 1.00 97.56 101 LEU A CA 1
ATOM 837 C C . LEU A 1 101 ? 21.935 3.600 -29.944 1.00 97.56 101 LEU A C 1
ATOM 839 O O . LEU A 1 101 ? 22.266 3.867 -31.099 1.00 97.56 101 LEU A O 1
ATOM 843 N N . GLN A 1 102 ? 22.752 3.830 -28.914 1.00 97.12 102 GLN A N 1
ATOM 844 C CA . GLN A 1 102 ? 24.083 4.406 -29.090 1.00 97.12 102 GLN A CA 1
ATOM 845 C C . GLN A 1 102 ? 24.995 3.493 -29.923 1.00 97.12 102 GLN A C 1
ATOM 847 O O . GLN A 1 102 ? 25.743 3.981 -30.776 1.00 97.12 102 GLN A O 1
ATOM 852 N N . ARG A 1 103 ? 24.916 2.173 -29.711 1.00 97.56 103 ARG A N 1
ATOM 853 C CA . ARG A 1 103 ? 25.640 1.176 -30.509 1.00 97.56 103 ARG A CA 1
ATOM 854 C C . ARG A 1 103 ? 25.206 1.228 -31.973 1.00 97.56 103 ARG A C 1
ATOM 856 O O . ARG A 1 103 ? 26.060 1.380 -32.845 1.00 97.56 103 ARG A O 1
ATOM 863 N N . GLN A 1 104 ? 23.900 1.221 -32.232 1.00 97.50 104 GLN A N 1
ATOM 864 C CA . GLN A 1 104 ? 23.347 1.312 -33.586 1.00 97.50 104 GLN A CA 1
ATOM 865 C C . GLN A 1 104 ? 23.738 2.618 -34.290 1.00 97.50 104 GLN A C 1
ATOM 867 O O . GLN A 1 104 ? 24.136 2.598 -35.454 1.00 97.50 104 GLN A O 1
ATOM 872 N N . ILE A 1 105 ? 23.704 3.756 -33.586 1.00 96.94 105 ILE A N 1
ATOM 873 C CA . ILE A 1 105 ? 24.162 5.047 -34.121 1.00 96.94 105 ILE A CA 1
ATOM 874 C C . ILE A 1 105 ? 25.631 4.968 -34.541 1.00 96.94 105 ILE A C 1
ATOM 876 O O . ILE A 1 105 ? 25.991 5.450 -35.616 1.00 96.94 105 ILE A O 1
ATOM 880 N N . ASN A 1 106 ? 26.489 4.373 -33.713 1.00 97.12 106 ASN A N 1
ATOM 881 C CA . ASN A 1 106 ? 27.911 4.242 -34.021 1.00 97.12 106 ASN A CA 1
ATOM 882 C C . ASN A 1 106 ? 28.149 3.311 -35.221 1.00 97.12 106 ASN A C 1
ATOM 884 O O . ASN A 1 106 ? 28.933 3.649 -36.109 1.00 97.12 106 ASN A O 1
ATOM 888 N N . GLU A 1 107 ? 27.438 2.186 -35.296 1.00 97.69 107 GLU A N 1
ATOM 889 C CA . GLU A 1 107 ? 27.498 1.269 -36.439 1.00 97.69 107 GLU A CA 1
ATOM 890 C C . GLU A 1 107 ? 27.055 1.954 -37.742 1.00 97.69 107 GLU A C 1
ATOM 892 O O . GLU A 1 107 ? 27.750 1.868 -38.757 1.00 97.69 107 GLU A O 1
ATOM 897 N N . LEU A 1 108 ? 25.943 2.696 -37.718 1.00 96.56 108 LEU A N 1
ATOM 898 C CA . LEU A 1 108 ? 25.455 3.448 -38.877 1.00 96.56 108 LEU A CA 1
ATOM 899 C C . LEU A 1 108 ? 26.420 4.565 -39.289 1.00 96.56 108 LEU A C 1
ATOM 901 O O . LEU A 1 108 ? 26.660 4.750 -40.482 1.00 96.56 108 LEU A O 1
ATOM 905 N N . LYS A 1 109 ? 27.023 5.277 -38.328 1.00 97.38 109 LYS A N 1
ATOM 906 C CA . LYS A 1 109 ? 28.065 6.280 -38.610 1.00 97.38 109 LYS A CA 1
ATOM 907 C C . LYS A 1 109 ? 29.273 5.660 -39.308 1.00 97.38 109 LYS A C 1
ATOM 909 O O . LYS A 1 109 ? 29.776 6.242 -40.269 1.00 97.38 109 LYS A O 1
ATOM 914 N N . ASN A 1 110 ? 29.714 4.486 -38.860 1.00 96.50 110 ASN A N 1
ATOM 915 C CA . ASN A 1 110 ? 30.828 3.772 -39.482 1.00 96.50 110 ASN A CA 1
ATOM 916 C C . ASN A 1 110 ? 30.483 3.330 -40.908 1.00 96.50 110 ASN A C 1
ATOM 918 O O . ASN A 1 110 ? 31.250 3.617 -41.826 1.00 96.50 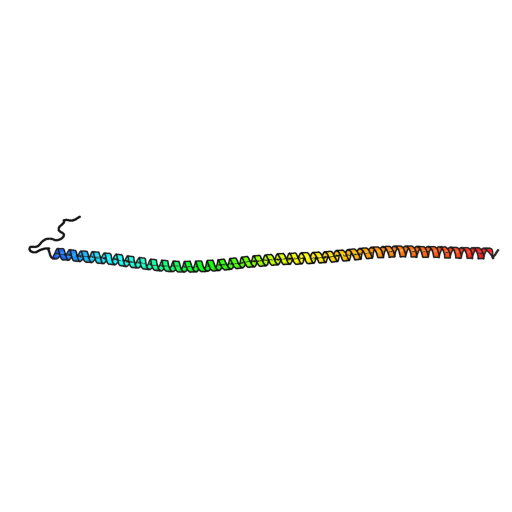110 ASN A O 1
ATOM 922 N N . LYS A 1 111 ? 29.301 2.735 -41.119 1.00 97.25 111 LYS A N 1
ATOM 923 C CA . LYS A 1 111 ? 28.812 2.368 -42.460 1.00 97.25 111 LYS A CA 1
ATOM 924 C C . LYS A 1 111 ? 28.733 3.576 -43.393 1.00 97.25 111 LYS A C 1
ATOM 926 O O . LYS A 1 111 ? 29.184 3.509 -44.529 1.00 97.25 111 LYS A O 1
ATOM 931 N N . LEU A 1 112 ? 28.222 4.704 -42.901 1.00 96.88 112 LEU A N 1
ATOM 932 C CA . LEU A 1 112 ? 28.143 5.945 -43.672 1.00 96.88 112 LEU A CA 1
ATOM 933 C C . LEU A 1 112 ? 29.531 6.474 -44.055 1.00 96.88 112 LEU A C 1
ATOM 935 O O . LEU A 1 112 ? 29.710 6.980 -45.160 1.00 96.88 112 LEU A O 1
ATOM 939 N N . LYS A 1 113 ? 30.522 6.358 -43.164 1.00 97.50 113 LYS A N 1
ATOM 940 C CA . LYS A 1 113 ? 31.908 6.726 -43.472 1.00 97.50 113 LYS A CA 1
ATOM 941 C C . LYS A 1 113 ? 32.504 5.819 -44.552 1.00 97.50 113 LYS A C 1
ATOM 943 O O . LYS A 1 113 ? 33.128 6.337 -45.470 1.00 97.50 113 LYS A O 1
ATOM 948 N N . MET A 1 114 ? 32.284 4.506 -44.464 1.00 96.06 114 MET A N 1
ATOM 949 C CA . MET A 1 114 ? 32.742 3.550 -45.480 1.00 96.06 114 MET A CA 1
ATOM 950 C C . MET A 1 114 ? 32.133 3.855 -46.851 1.00 96.06 114 MET A C 1
ATOM 952 O O . MET A 1 114 ? 32.877 4.097 -47.792 1.00 96.06 114 MET A O 1
ATOM 956 N N . LEU A 1 115 ? 30.805 3.992 -46.934 1.00 96.62 115 LEU A N 1
ATOM 957 C CA . LEU A 1 115 ? 30.107 4.321 -48.184 1.00 96.62 115 LEU A CA 1
ATOM 958 C C . LEU A 1 115 ? 30.579 5.645 -48.800 1.00 96.62 115 LEU A C 1
ATOM 960 O O . LEU A 1 115 ? 30.671 5.770 -50.017 1.00 96.62 115 LEU A O 1
ATOM 964 N N . LYS A 1 116 ? 30.890 6.655 -47.975 1.00 96.69 116 LYS A N 1
ATOM 965 C CA . LYS A 1 116 ? 31.455 7.922 -48.467 1.00 96.69 116 LYS A CA 1
ATOM 966 C C . LYS A 1 116 ? 32.838 7.741 -49.090 1.00 96.69 116 LYS A C 1
ATOM 968 O O . LYS A 1 116 ? 33.123 8.398 -50.088 1.00 96.69 116 LYS 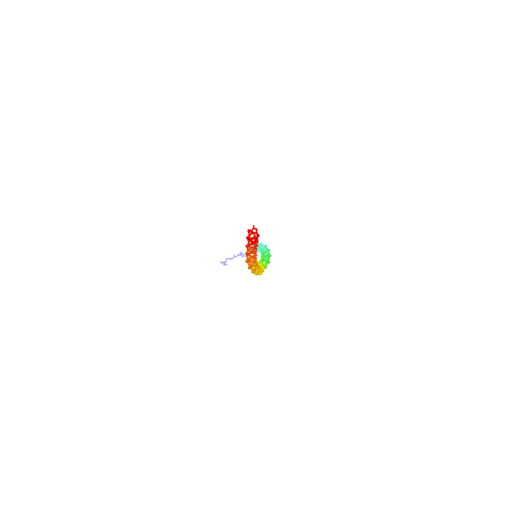A O 1
ATOM 973 N N . ASN A 1 117 ? 33.677 6.893 -48.500 1.00 96.38 117 ASN A N 1
ATOM 974 C CA . ASN A 1 117 ? 34.999 6.594 -49.039 1.00 96.38 117 ASN A CA 1
ATOM 975 C C . ASN A 1 117 ? 34.886 5.797 -50.344 1.00 96.38 117 ASN A C 1
ATOM 977 O O . ASN A 1 117 ? 35.479 6.203 -51.334 1.00 96.38 117 ASN A O 1
ATOM 981 N N . GLU A 1 118 ? 34.051 4.757 -50.374 1.00 96.06 118 GLU A N 1
ATOM 982 C CA . GLU A 1 118 ? 33.776 3.967 -51.585 1.00 96.06 118 GLU A CA 1
ATOM 983 C C . GLU A 1 118 ? 33.249 4.851 -52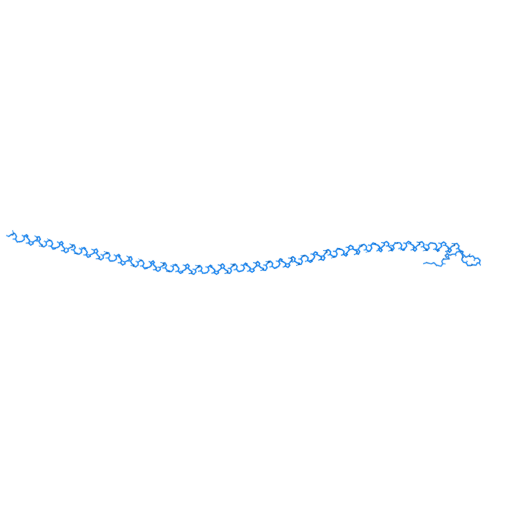.726 1.00 96.06 118 GLU A C 1
ATOM 985 O O . GLU A 1 118 ? 33.706 4.755 -53.861 1.00 96.06 118 GLU A O 1
ATOM 990 N N . LEU A 1 119 ? 32.336 5.785 -52.429 1.00 96.19 119 LEU A N 1
ATOM 991 C CA . LEU A 1 119 ? 31.827 6.737 -53.419 1.00 96.19 119 LEU A CA 1
ATOM 992 C C . LEU A 1 119 ? 32.926 7.669 -53.951 1.00 96.19 119 LEU A C 1
ATOM 994 O O . LEU A 1 119 ? 32.923 8.028 -55.130 1.00 96.19 119 LEU A O 1
ATOM 998 N N . TYR A 1 120 ? 33.848 8.095 -53.085 1.00 96.75 120 TYR A N 1
ATOM 999 C CA . TYR A 1 120 ? 34.983 8.918 -53.491 1.00 96.75 120 TYR A CA 1
ATOM 1000 C C . TYR A 1 120 ? 35.939 8.136 -54.396 1.00 96.75 120 TYR A C 1
ATOM 1002 O O . TYR A 1 120 ? 36.317 8.642 -55.452 1.00 96.75 120 TYR A O 1
ATOM 1010 N N . GLU A 1 121 ? 36.279 6.904 -54.019 1.00 96.25 121 GLU A N 1
ATOM 1011 C CA . GLU A 1 121 ? 37.126 6.005 -54.809 1.00 96.25 121 GLU A CA 1
ATOM 1012 C C . GLU A 1 121 ? 36.512 5.737 -56.184 1.00 96.25 121 GLU A C 1
ATOM 1014 O O . GLU A 1 121 ? 37.171 5.969 -57.198 1.00 96.25 121 GLU A O 1
ATOM 1019 N N . LEU A 1 122 ? 35.221 5.394 -56.233 1.00 95.94 122 LEU A N 1
ATOM 1020 C CA . LEU A 1 122 ? 34.491 5.175 -57.481 1.00 95.94 122 LEU A CA 1
ATOM 1021 C C . LEU A 1 122 ? 34.494 6.425 -58.373 1.00 95.94 122 LEU A C 1
ATOM 1023 O O . LEU A 1 122 ? 34.645 6.335 -59.590 1.00 95.94 122 LEU A O 1
ATOM 1027 N N . ARG A 1 123 ? 34.359 7.620 -57.781 1.00 95.38 123 ARG A N 1
ATOM 1028 C CA . ARG A 1 123 ? 34.430 8.885 -58.526 1.00 95.38 123 ARG A CA 1
ATOM 1029 C C . ARG A 1 123 ? 35.819 9.112 -59.122 1.00 95.38 123 ARG A C 1
ATOM 1031 O O . ARG A 1 123 ? 35.915 9.566 -60.260 1.00 95.38 123 ARG A O 1
ATOM 1038 N N . VAL A 1 124 ? 36.880 8.835 -58.366 1.00 96.25 124 VAL A N 1
ATOM 1039 C CA . VAL A 1 124 ? 38.263 8.957 -58.851 1.00 96.25 124 VAL A CA 1
ATOM 1040 C C . VAL A 1 124 ? 38.528 7.951 -59.971 1.00 96.25 124 VAL A C 1
ATOM 1042 O O . VAL A 1 124 ? 39.072 8.328 -61.007 1.00 96.25 124 VAL A O 1
ATOM 1045 N N . GLU A 1 125 ? 38.093 6.703 -59.806 1.00 95.88 125 GLU A N 1
ATOM 1046 C CA . GLU A 1 125 ? 38.218 5.654 -60.820 1.00 95.88 125 GLU A CA 1
ATOM 1047 C C . GLU A 1 125 ? 37.467 6.011 -62.110 1.00 95.88 125 GLU A C 1
ATOM 1049 O O . GLU A 1 125 ? 38.029 5.895 -63.202 1.00 95.88 125 GLU A O 1
ATOM 1054 N N . ALA A 1 126 ? 36.243 6.536 -62.001 1.00 94.62 126 ALA A N 1
ATOM 1055 C CA . ALA A 1 126 ? 35.471 7.008 -63.147 1.00 94.62 126 ALA A CA 1
ATOM 1056 C C . ALA A 1 126 ? 36.191 8.144 -63.894 1.00 94.62 126 ALA A C 1
ATOM 1058 O O . ALA A 1 126 ? 36.315 8.090 -65.116 1.00 94.62 126 ALA A O 1
ATOM 1059 N N . ILE A 1 127 ? 36.727 9.140 -63.174 1.00 95.62 127 ILE A N 1
ATOM 1060 C CA . ILE A 1 127 ? 37.501 10.240 -63.778 1.00 95.62 127 ILE A CA 1
ATOM 1061 C C . ILE A 1 127 ? 38.756 9.708 -64.479 1.00 95.62 127 ILE A C 1
ATOM 1063 O O . ILE A 1 127 ? 39.053 10.121 -65.598 1.00 95.62 127 ILE A O 1
ATOM 1067 N N . ASN A 1 128 ? 39.493 8.793 -63.848 1.00 95.00 128 ASN A N 1
ATOM 1068 C CA . ASN A 1 128 ? 40.698 8.207 -64.439 1.00 95.00 128 ASN A CA 1
ATOM 1069 C C . ASN A 1 128 ? 40.380 7.385 -65.693 1.00 95.00 128 ASN A C 1
ATOM 1071 O O . ASN A 1 128 ? 41.122 7.443 -66.671 1.00 95.00 128 ASN A O 1
ATOM 1075 N N . THR A 1 129 ? 39.263 6.660 -65.684 1.00 94.12 129 THR A N 1
ATOM 1076 C CA . THR A 1 129 ? 38.788 5.881 -66.832 1.00 94.12 129 THR A CA 1
ATOM 1077 C C . THR A 1 129 ? 38.396 6.792 -67.994 1.00 94.12 129 THR A C 1
ATOM 1079 O O . THR A 1 129 ? 38.811 6.539 -69.121 1.00 94.12 129 THR A O 1
ATOM 1082 N N . ILE A 1 130 ? 37.672 7.887 -67.722 1.00 94.38 130 ILE A N 1
ATOM 1083 C CA . ILE A 1 130 ? 37.339 8.905 -68.731 1.00 94.38 130 ILE A CA 1
ATOM 1084 C C . ILE A 1 130 ? 38.617 9.494 -69.329 1.00 94.38 130 ILE A C 1
ATOM 1086 O O . ILE A 1 130 ? 38.771 9.468 -70.542 1.00 94.38 130 ILE A O 1
ATOM 1090 N N . ARG A 1 131 ? 39.573 9.928 -68.496 1.00 93.69 131 ARG A N 1
ATOM 1091 C CA . ARG A 1 131 ? 40.858 10.473 -68.968 1.00 93.69 131 ARG A CA 1
ATOM 1092 C C . ARG A 1 131 ? 41.633 9.488 -69.836 1.00 93.69 131 ARG A C 1
ATOM 1094 O O . ARG A 1 131 ? 42.217 9.884 -70.835 1.00 93.69 131 ARG A O 1
ATOM 1101 N N . ARG A 1 132 ? 41.643 8.205 -69.467 1.00 93.38 132 ARG A N 1
ATOM 1102 C CA . ARG A 1 132 ? 42.294 7.162 -70.266 1.00 93.38 132 ARG A CA 1
ATOM 1103 C C . ARG A 1 132 ? 41.629 7.015 -71.635 1.00 93.38 132 ARG A C 1
ATOM 1105 O O . ARG A 1 132 ? 42.345 6.940 -72.626 1.00 93.38 132 ARG A O 1
ATOM 1112 N N . TYR A 1 133 ? 40.297 6.986 -71.694 1.00 92.81 133 TYR A N 1
ATOM 1113 C CA . TYR A 1 133 ? 39.583 6.950 -72.972 1.00 92.81 133 TYR A CA 1
ATOM 1114 C C . TYR A 1 133 ? 39.796 8.230 -73.789 1.00 92.81 133 TYR A C 1
ATOM 1116 O O . TYR A 1 133 ? 39.981 8.135 -74.994 1.00 92.81 133 TYR A O 1
ATOM 1124 N N . GLU A 1 134 ? 39.841 9.407 -73.158 1.00 90.44 134 GLU A N 1
ATOM 1125 C CA . GLU A 1 134 ? 40.180 10.670 -73.828 1.00 90.44 134 GLU A CA 1
ATOM 1126 C C . GLU A 1 134 ? 41.580 10.613 -74.454 1.00 90.44 134 GLU A C 1
ATOM 1128 O O . GLU A 1 134 ? 41.729 10.951 -75.622 1.00 90.44 134 GLU A O 1
ATOM 1133 N N . SER A 1 135 ? 42.595 10.135 -73.725 1.00 89.19 135 SER A N 1
ATOM 1134 C CA . SER A 1 135 ? 43.950 9.978 -74.272 1.00 89.19 135 SER A CA 1
ATOM 1135 C C . SER A 1 135 ? 44.007 8.979 -75.427 1.00 89.19 135 SER A C 1
ATOM 1137 O O . SER A 1 135 ? 44.639 9.268 -76.434 1.00 89.19 135 SER A O 1
ATOM 1139 N N . GLN A 1 136 ? 43.318 7.840 -75.312 1.00 90.50 136 GLN A N 1
ATOM 1140 C CA . GLN A 1 136 ? 43.249 6.843 -76.388 1.00 90.50 136 GLN A CA 1
ATOM 1141 C C . GLN A 1 136 ? 42.537 7.379 -77.637 1.00 90.50 136 GLN A C 1
ATOM 1143 O O . GLN A 1 136 ? 42.926 7.054 -78.752 1.00 90.50 136 GLN A O 1
ATOM 1148 N N . LEU A 1 137 ? 41.500 8.204 -77.465 1.00 86.75 137 LEU A N 1
ATOM 1149 C CA . LEU A 1 137 ? 40.824 8.866 -78.581 1.00 86.75 137 LEU A CA 1
ATOM 1150 C C . LEU A 1 137 ? 41.729 9.896 -79.259 1.00 86.75 137 LEU A C 1
ATOM 1152 O O . LEU A 1 137 ? 41.723 9.978 -80.481 1.00 86.75 137 LEU A O 1
ATOM 1156 N N . VAL A 1 138 ? 42.504 10.665 -78.488 1.00 87.19 138 VAL A N 1
ATOM 1157 C CA . VAL A 1 138 ? 43.493 11.601 -79.047 1.00 87.19 138 VAL A CA 1
ATOM 1158 C C . VAL A 1 138 ? 44.551 10.848 -79.853 1.00 87.19 138 VAL A C 1
ATOM 1160 O O . VAL A 1 138 ? 44.816 11.236 -80.982 1.00 87.19 138 VAL A O 1
ATOM 1163 N N . GLU A 1 139 ? 45.087 9.748 -79.320 1.00 83.88 139 GLU A N 1
ATOM 1164 C CA . GLU A 1 139 ? 46.084 8.909 -80.001 1.00 83.88 139 GLU A CA 1
ATOM 1165 C C . GLU A 1 139 ? 45.546 8.337 -81.325 1.00 83.88 139 GLU A C 1
ATOM 1167 O O . GLU A 1 139 ? 46.187 8.486 -82.359 1.00 83.88 139 GLU A O 1
ATOM 1172 N N . LEU A 1 140 ? 44.325 7.789 -81.333 1.00 80.88 140 LEU A N 1
ATOM 1173 C CA . LEU A 1 140 ? 43.674 7.290 -82.554 1.00 80.88 140 LEU A CA 1
ATOM 1174 C C . LEU A 1 140 ? 43.449 8.385 -83.607 1.00 80.88 140 LEU A C 1
ATOM 1176 O O . LEU A 1 140 ? 43.619 8.142 -84.797 1.00 80.88 140 LEU A O 1
ATOM 1180 N N . VAL A 1 141 ? 43.057 9.589 -83.181 1.00 78.25 141 VAL A N 1
ATOM 1181 C CA . VAL A 1 141 ? 42.874 10.728 -84.093 1.00 78.25 141 VAL A CA 1
ATOM 1182 C C . VAL A 1 141 ? 44.221 11.202 -84.642 1.00 78.25 141 VAL A C 1
ATOM 1184 O O . VAL A 1 141 ? 44.308 11.576 -85.809 1.00 78.25 141 VAL A O 1
ATOM 1187 N N . GLU A 1 142 ? 45.280 11.206 -83.835 1.00 73.94 142 GLU A N 1
ATOM 1188 C CA . GLU A 1 142 ? 46.631 11.533 -84.301 1.00 73.94 142 GLU A CA 1
ATOM 1189 C C . GLU A 1 142 ? 47.147 10.494 -85.312 1.00 73.94 142 GLU A C 1
ATOM 1191 O O . GLU A 1 142 ? 47.665 10.891 -86.354 1.00 73.94 142 GLU A O 1
ATOM 1196 N N . GLU A 1 143 ? 46.933 9.196 -85.076 1.00 69.88 143 GLU A N 1
ATOM 1197 C CA . GLU A 1 143 ? 47.264 8.124 -86.029 1.00 69.88 143 GLU A CA 1
ATOM 1198 C C . GLU A 1 143 ? 46.498 8.269 -87.358 1.00 69.88 143 GLU A C 1
ATOM 1200 O O . GLU A 1 143 ? 47.110 8.237 -88.426 1.00 69.88 143 GLU A O 1
ATOM 1205 N N . GLU A 1 144 ? 45.188 8.534 -87.314 1.00 66.81 144 GLU A N 1
ATOM 1206 C CA . GLU A 1 144 ? 44.355 8.725 -88.514 1.00 66.81 144 GLU A CA 1
ATOM 1207 C C . GLU A 1 144 ? 44.794 9.953 -89.340 1.00 66.81 144 GLU A C 1
ATOM 1209 O O . GLU A 1 144 ? 44.799 9.925 -90.574 1.00 66.81 144 GLU A O 1
ATOM 1214 N N . ASN A 1 145 ? 45.234 11.029 -88.675 1.00 61.16 145 ASN A N 1
ATOM 1215 C CA . ASN A 1 145 ? 45.778 12.204 -89.357 1.00 61.16 145 ASN A CA 1
ATOM 1216 C C . ASN A 1 145 ? 47.141 11.913 -90.011 1.00 61.16 145 ASN A C 1
ATOM 1218 O O . ASN A 1 145 ? 47.365 12.335 -91.146 1.00 61.16 145 ASN A O 1
ATOM 1222 N N . VAL A 1 146 ? 48.029 11.164 -89.348 1.00 60.47 146 VAL A N 1
ATOM 1223 C CA . VAL A 1 146 ? 49.343 10.785 -89.901 1.00 60.47 146 VAL A CA 1
ATOM 1224 C C . VAL A 1 146 ? 49.196 9.857 -91.110 1.00 60.47 146 VAL A C 1
ATOM 1226 O O . VAL A 1 146 ? 49.891 10.055 -92.109 1.00 60.47 146 VAL A O 1
ATOM 1229 N N . ASP A 1 147 ? 48.266 8.903 -91.071 1.00 59.16 147 ASP A N 1
ATOM 1230 C CA . ASP A 1 147 ? 47.984 8.019 -92.208 1.00 59.16 147 ASP A CA 1
ATOM 1231 C C . ASP A 1 147 ? 47.425 8.806 -93.409 1.00 59.16 147 ASP A C 1
ATOM 1233 O O . ASP A 1 147 ? 47.848 8.594 -94.549 1.00 59.16 147 ASP A O 1
ATOM 1237 N N . SER A 1 148 ? 46.567 9.804 -93.161 1.00 59.00 148 SER A N 1
ATOM 1238 C CA . SER A 1 148 ? 46.040 10.681 -94.217 1.00 59.00 148 SER A CA 1
ATOM 1239 C C . SER A 1 148 ? 47.112 11.584 -94.860 1.00 59.00 148 SER A C 1
ATOM 1241 O O . SER A 1 148 ? 47.079 11.838 -96.068 1.00 59.00 148 SER A O 1
ATOM 1243 N N . GLU A 1 149 ? 48.105 12.040 -94.087 1.00 57.69 149 GLU A N 1
ATOM 1244 C CA . GLU A 1 149 ? 49.229 12.843 -94.586 1.00 57.69 149 GLU A CA 1
ATOM 1245 C C . GLU A 1 149 ? 50.261 11.996 -95.351 1.00 57.69 149 GLU A C 1
ATOM 1247 O O . GLU A 1 149 ? 50.827 12.461 -96.346 1.00 57.69 149 GLU A O 1
ATOM 1252 N N . GLN A 1 150 ? 50.477 10.740 -94.945 1.00 53.66 150 GLN A N 1
ATOM 1253 C CA . GLN A 1 150 ? 51.354 9.803 -95.653 1.00 53.66 150 GLN A CA 1
ATOM 1254 C C . GLN A 1 150 ? 50.745 9.333 -96.983 1.00 53.66 150 GLN A C 1
ATOM 1256 O O . GLN A 1 150 ? 51.450 9.322 -97.995 1.00 53.66 150 GLN A O 1
ATOM 1261 N N . GLU A 1 151 ? 49.441 9.039 -97.043 1.00 53.22 151 GLU A N 1
ATOM 1262 C CA . GLU A 1 151 ? 48.757 8.747 -98.314 1.00 53.22 151 GLU A CA 1
ATOM 1263 C C . GLU A 1 151 ? 48.784 9.953 -99.274 1.00 53.22 151 GLU A C 1
ATOM 1265 O O . GLU A 1 151 ? 49.028 9.799 -100.478 1.00 53.22 151 GLU A O 1
ATOM 1270 N N . ALA A 1 152 ? 48.632 11.179 -98.762 1.00 55.84 152 ALA A N 1
ATOM 1271 C CA . ALA A 1 152 ? 48.735 12.394 -99.572 1.00 55.84 152 ALA A CA 1
ATOM 1272 C C . ALA A 1 152 ? 50.163 12.665 -100.097 1.00 55.84 152 ALA A C 1
ATOM 1274 O O . ALA A 1 152 ? 50.318 13.242 -101.178 1.00 55.84 152 ALA A O 1
ATOM 1275 N N . ALA A 1 153 ? 51.205 12.243 -99.372 1.00 53.81 153 ALA A N 1
ATOM 1276 C CA . ALA A 1 153 ? 52.606 12.403 -99.771 1.00 53.81 153 ALA A CA 1
ATOM 1277 C C . ALA A 1 153 ? 53.091 11.342 -100.778 1.00 53.81 153 ALA A C 1
ATOM 1279 O O . ALA A 1 153 ? 53.984 11.629 -101.571 1.00 53.81 153 ALA A O 1
ATOM 1280 N N . VAL A 1 154 ? 52.500 10.142 -100.787 1.00 55.09 154 VAL A N 1
ATOM 1281 C CA . VAL A 1 154 ? 52.838 9.062 -101.740 1.00 55.09 154 VAL A CA 1
ATOM 1282 C C . VAL A 1 154 ? 52.154 9.253 -103.107 1.00 55.09 154 VAL A C 1
ATOM 1284 O O . VAL A 1 154 ? 52.582 8.673 -104.103 1.00 55.09 154 VAL A O 1
ATOM 1287 N N . THR A 1 155 ? 51.131 10.111 -103.192 1.00 51.50 155 THR A N 1
ATOM 1288 C CA . THR A 1 155 ? 50.342 10.351 -104.420 1.00 51.50 155 THR A CA 1
ATOM 1289 C C . THR A 1 155 ? 50.779 11.606 -105.210 1.00 51.50 155 THR A C 1
ATOM 1291 O O . THR A 1 155 ? 50.052 12.071 -106.091 1.00 51.50 155 THR A O 1
ATOM 1294 N N . LYS A 1 156 ? 51.956 12.175 -104.920 1.00 40.75 156 LYS A N 1
ATOM 1295 C CA . LYS A 1 156 ? 52.528 13.360 -105.589 1.00 40.75 156 LYS A CA 1
ATOM 1296 C C . LYS A 1 156 ? 53.885 13.053 -106.210 1.00 40.75 156 LYS A C 1
ATOM 1298 O O . LYS A 1 156 ? 54.139 13.596 -107.308 1.00 40.75 156 LYS A O 1
#